Protein AF-A0A2X2WRX4-F1 (afdb_monomer_lite)

Organism: Citrobacter koseri (NCBI:txid545)

Radius of gyration: 17.34 Å; chains: 1; bounding box: 45×31×47 Å

Structure (mmCIF, N/CA/C/O backbone):
data_AF-A0A2X2WRX4-F1
#
_entry.id   AF-A0A2X2WRX4-F1
#
loop_
_atom_site.group_PDB
_atom_site.id
_atom_site.type_symbol
_atom_site.label_atom_id
_atom_site.label_alt_id
_atom_site.label_comp_id
_atom_site.label_asym_id
_atom_site.label_entity_id
_atom_site.label_seq_id
_atom_site.pdbx_PDB_ins_code
_atom_site.Cartn_x
_atom_site.Cartn_y
_atom_site.Cartn_z
_atom_site.occupancy
_atom_site.B_iso_or_equiv
_atom_site.auth_seq_id
_atom_site.auth_comp_id
_atom_site.auth_asym_id
_atom_site.auth_atom_id
_atom_site.pdbx_PDB_model_num
ATOM 1 N N . MET A 1 1 ? 0.695 12.357 22.229 1.00 45.59 1 MET A N 1
ATOM 2 C CA . MET A 1 1 ? 0.651 10.956 22.686 1.00 45.59 1 MET A CA 1
ATOM 3 C C . MET A 1 1 ? -0.098 10.208 21.606 1.00 45.59 1 MET A C 1
ATOM 5 O O . MET A 1 1 ? -1.295 10.424 21.473 1.00 45.59 1 MET A O 1
ATOM 9 N N . GLU A 1 2 ? 0.630 9.512 20.737 1.00 61.22 2 GLU A N 1
ATOM 10 C CA . GLU A 1 2 ? 0.038 8.707 19.661 1.00 61.22 2 GLU A CA 1
ATOM 11 C C . GLU A 1 2 ? -0.747 7.534 20.265 1.00 61.22 2 GLU A C 1
ATOM 13 O O . GLU A 1 2 ? -0.398 7.051 21.344 1.00 61.22 2 GLU A O 1
ATOM 18 N N . SER A 1 3 ? -1.846 7.131 19.622 1.00 84.06 3 SER A N 1
ATOM 19 C CA . SER A 1 3 ? -2.670 6.008 20.084 1.00 84.06 3 SER A CA 1
ATOM 20 C C . SER A 1 3 ? -1.955 4.668 19.862 1.00 84.06 3 SER A C 1
ATOM 22 O O . SER A 1 3 ? -1.091 4.558 18.997 1.00 84.06 3 SER A O 1
ATOM 24 N N . GLU A 1 4 ? -2.342 3.633 20.614 1.00 90.38 4 GLU A N 1
ATOM 25 C CA . GLU A 1 4 ? -1.846 2.253 20.429 1.00 90.38 4 GLU A CA 1
ATOM 26 C C . GLU A 1 4 ? -2.015 1.794 18.968 1.00 90.38 4 GLU A C 1
ATOM 28 O O . GLU A 1 4 ? -1.063 1.326 18.346 1.00 90.38 4 GLU A O 1
ATOM 33 N N . LEU A 1 5 ? -3.175 2.094 18.373 1.00 92.12 5 LEU A N 1
ATOM 34 C CA . LEU A 1 5 ? -3.469 1.832 16.964 1.00 92.12 5 LEU A CA 1
ATOM 35 C C . LEU A 1 5 ? -2.489 2.513 15.992 1.00 92.12 5 LEU A C 1
ATOM 37 O O . LEU A 1 5 ? -2.129 1.918 14.979 1.00 92.12 5 LEU A O 1
ATOM 41 N N . HIS A 1 6 ? -2.057 3.747 16.279 1.00 93.56 6 HIS A N 1
ATOM 42 C CA . HIS A 1 6 ? -1.073 4.438 15.443 1.00 93.56 6 HIS A CA 1
ATOM 43 C C . HIS A 1 6 ? 0.278 3.722 15.468 1.00 93.56 6 HIS A C 1
ATOM 45 O O . HIS A 1 6 ? 0.870 3.501 14.414 1.00 93.56 6 HIS A O 1
ATOM 51 N N . ALA A 1 7 ? 0.734 3.300 16.651 1.00 95.44 7 ALA A N 1
ATOM 52 C CA . ALA A 1 7 ? 1.980 2.554 16.785 1.00 95.44 7 ALA A CA 1
ATOM 53 C C . ALA A 1 7 ? 1.918 1.212 16.031 1.00 95.44 7 ALA A C 1
ATOM 55 O O . ALA A 1 7 ? 2.847 0.872 15.302 1.00 95.44 7 ALA A O 1
ATOM 56 N N . GLU A 1 8 ? 0.807 0.476 16.137 1.00 96.31 8 GLU A N 1
ATOM 57 C CA . GLU A 1 8 ? 0.608 -0.779 15.400 1.00 96.31 8 GLU A CA 1
ATOM 58 C C . GLU A 1 8 ? 0.587 -0.569 13.878 1.00 96.31 8 GLU A C 1
ATOM 60 O O . GLU A 1 8 ? 1.270 -1.282 13.140 1.00 96.31 8 GLU A O 1
ATOM 65 N N . ALA A 1 9 ? -0.166 0.423 13.396 1.00 95.69 9 ALA A N 1
ATOM 66 C CA . ALA A 1 9 ? -0.247 0.745 11.974 1.00 95.69 9 ALA A CA 1
ATOM 67 C C . ALA A 1 9 ? 1.110 1.195 11.408 1.00 95.69 9 ALA A C 1
ATOM 69 O O . ALA A 1 9 ? 1.485 0.778 10.311 1.00 95.69 9 ALA A O 1
ATOM 70 N N . TYR A 1 10 ? 1.869 1.990 12.168 1.00 96.81 10 TYR A N 1
ATOM 71 C CA . TYR A 1 10 ? 3.232 2.389 11.821 1.00 96.81 10 TYR A CA 1
ATOM 72 C C . TYR A 1 10 ? 4.165 1.177 11.696 1.00 96.81 10 TYR A C 1
ATOM 74 O O . TYR A 1 10 ? 4.876 1.046 10.697 1.00 96.81 10 TYR A O 1
ATOM 82 N N . GLU A 1 11 ? 4.131 0.251 12.658 1.00 97.75 11 GLU A N 1
ATOM 83 C CA . GLU A 1 11 ? 4.938 -0.972 12.596 1.00 97.75 11 GLU A CA 1
ATOM 84 C C . GLU A 1 11 ? 4.575 -1.836 11.383 1.00 97.75 11 GLU A C 1
ATOM 86 O O . GLU A 1 11 ? 5.455 -2.413 10.745 1.00 97.75 11 GLU A O 1
ATOM 91 N N . TRP A 1 12 ? 3.299 -1.898 11.000 1.00 98.06 12 TRP A N 1
ATOM 92 C CA . TRP A 1 12 ? 2.898 -2.577 9.768 1.00 98.06 12 TRP A CA 1
ATOM 93 C C . TRP A 1 12 ? 3.359 -1.854 8.506 1.00 98.06 12 TRP A C 1
ATOM 95 O O . TRP A 1 12 ? 3.855 -2.513 7.594 1.00 98.06 12 TRP A O 1
ATOM 105 N N . ALA A 1 13 ? 3.277 -0.523 8.456 1.00 97.25 13 ALA A N 1
ATOM 106 C CA . ALA A 1 13 ? 3.817 0.256 7.343 1.00 97.25 13 ALA A CA 1
ATOM 107 C C . ALA A 1 13 ? 5.321 -0.001 7.165 1.00 97.25 13 ALA A C 1
ATOM 109 O O . ALA A 1 13 ? 5.794 -0.220 6.047 1.00 97.25 13 ALA A O 1
ATOM 110 N N . LYS A 1 14 ? 6.061 -0.054 8.277 1.00 97.81 14 LYS A N 1
ATOM 111 C CA . LYS A 1 14 ? 7.483 -0.394 8.294 1.00 97.81 14 LYS A CA 1
ATOM 112 C C . LYS A 1 14 ? 7.737 -1.818 7.795 1.00 97.81 14 LYS A C 1
ATOM 114 O O . LYS A 1 14 ? 8.552 -1.987 6.895 1.00 97.81 14 LYS A O 1
ATOM 119 N N . LYS A 1 15 ? 7.010 -2.821 8.300 1.00 97.75 15 LYS A N 1
ATOM 120 C CA . LYS A 1 15 ? 7.137 -4.220 7.847 1.00 97.75 15 LYS A CA 1
ATOM 121 C C . LYS A 1 15 ? 6.861 -4.375 6.354 1.00 97.75 15 LYS A C 1
ATOM 123 O O . LYS A 1 15 ? 7.585 -5.096 5.681 1.00 97.75 15 LYS A O 1
ATOM 128 N N . ILE A 1 16 ? 5.835 -3.701 5.830 1.00 96.62 16 ILE A N 1
ATOM 129 C CA . ILE A 1 16 ? 5.518 -3.716 4.395 1.00 96.62 16 ILE A CA 1
ATOM 130 C C . ILE A 1 16 ? 6.663 -3.086 3.597 1.00 96.62 16 ILE A C 1
ATOM 132 O O . ILE A 1 16 ? 7.095 -3.660 2.602 1.00 96.62 16 ILE A O 1
ATOM 136 N N . SER A 1 17 ? 7.174 -1.936 4.046 1.00 94.75 17 SER A N 1
ATOM 137 C CA . SER A 1 17 ? 8.321 -1.272 3.419 1.00 94.75 17 SER A CA 1
ATOM 138 C C . SER A 1 17 ? 9.536 -2.200 3.360 1.00 94.75 17 SER A C 1
ATOM 140 O O . SER A 1 17 ? 10.060 -2.449 2.280 1.00 94.75 17 SER A O 1
ATOM 142 N N . GLU A 1 18 ? 9.930 -2.778 4.498 1.00 94.38 18 GLU A N 1
ATOM 143 C CA . GLU A 1 18 ? 11.063 -3.705 4.602 1.00 94.38 18 GLU A CA 1
ATOM 144 C C . GLU A 1 18 ? 10.868 -4.968 3.754 1.00 94.38 18 GLU A C 1
ATOM 146 O O . GLU A 1 18 ? 11.816 -5.439 3.128 1.00 94.38 18 GLU A O 1
ATOM 151 N N . HIS A 1 19 ? 9.644 -5.503 3.696 1.00 93.56 19 HIS A N 1
ATOM 152 C CA . HIS A 1 19 ? 9.327 -6.692 2.901 1.00 93.56 19 HIS A CA 1
ATOM 153 C C . HIS A 1 19 ? 9.461 -6.442 1.398 1.00 93.56 19 HIS A C 1
ATOM 155 O O . HIS A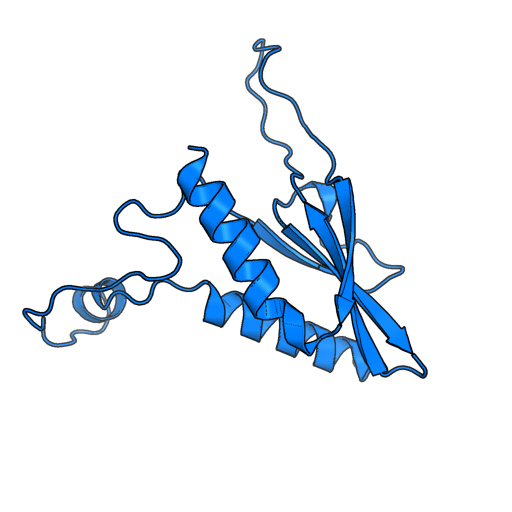 1 19 ? 9.908 -7.332 0.681 1.00 93.56 19 HIS A O 1
ATOM 161 N N . LEU A 1 20 ? 9.108 -5.240 0.934 1.00 90.81 20 LEU A N 1
ATOM 162 C CA . LEU A 1 20 ? 9.139 -4.848 -0.479 1.00 90.81 20 LEU A CA 1
ATOM 163 C C . LEU A 1 20 ? 10.477 -4.227 -0.921 1.00 90.81 20 LEU A C 1
ATOM 165 O O . LEU A 1 20 ? 10.601 -3.812 -2.076 1.00 90.81 20 LEU A O 1
ATOM 169 N N . LEU A 1 21 ? 11.476 -4.141 -0.034 1.00 89.75 21 LEU A N 1
ATOM 170 C CA . LEU A 1 21 ? 12.805 -3.661 -0.406 1.00 89.75 21 LEU A CA 1
ATOM 171 C C . LEU A 1 21 ? 13.492 -4.627 -1.386 1.00 89.75 21 LEU A C 1
ATOM 173 O O . LEU A 1 21 ? 13.383 -5.847 -1.223 1.00 89.75 21 LEU A O 1
ATOM 177 N N . PRO A 1 22 ? 14.272 -4.092 -2.345 1.00 85.94 22 PRO A N 1
ATOM 178 C CA . PRO A 1 22 ? 15.226 -4.888 -3.104 1.00 85.94 22 PRO A CA 1
ATOM 179 C C . PRO A 1 22 ? 16.143 -5.679 -2.168 1.00 85.94 22 PRO A C 1
ATOM 181 O O . PRO A 1 22 ? 16.664 -5.132 -1.191 1.00 85.94 22 PRO A O 1
ATOM 184 N N . ARG A 1 23 ? 16.349 -6.959 -2.471 1.00 84.69 23 ARG A N 1
ATOM 185 C CA . ARG A 1 23 ? 17.246 -7.863 -1.734 1.00 84.69 23 ARG A CA 1
ATOM 186 C C . ARG A 1 23 ? 18.647 -7.970 -2.351 1.00 84.69 23 ARG A C 1
ATOM 188 O O . ARG A 1 23 ? 19.478 -8.722 -1.846 1.00 84.69 23 ARG A O 1
ATOM 195 N N . THR A 1 24 ? 18.931 -7.198 -3.395 1.00 84.44 24 THR A N 1
ATOM 196 C CA . THR A 1 24 ? 20.254 -7.057 -4.016 1.00 84.44 24 THR A CA 1
ATOM 197 C C . THR A 1 24 ? 21.256 -6.350 -3.110 1.00 84.44 24 THR A C 1
ATOM 199 O O . THR A 1 24 ? 20.925 -5.501 -2.278 1.00 84.44 24 THR A O 1
ATOM 202 N N . ARG A 1 25 ? 22.540 -6.662 -3.310 1.00 81.81 25 ARG A N 1
ATOM 203 C CA . ARG A 1 25 ? 23.646 -6.056 -2.550 1.00 81.81 25 ARG A CA 1
ATOM 204 C C . ARG A 1 25 ? 24.126 -4.727 -3.130 1.00 81.81 25 ARG A C 1
ATOM 206 O O . ARG A 1 25 ? 24.908 -4.029 -2.482 1.00 81.81 25 ARG A O 1
ATOM 213 N N . ALA A 1 26 ? 23.632 -4.347 -4.308 1.00 84.25 26 ALA A N 1
ATOM 214 C CA . ALA A 1 26 ? 24.120 -3.213 -5.090 1.00 84.25 26 ALA A CA 1
ATOM 215 C C . ALA A 1 26 ? 24.220 -1.901 -4.292 1.00 84.25 26 ALA A C 1
ATOM 217 O O . ALA A 1 26 ? 25.195 -1.167 -4.436 1.00 84.25 26 ALA A O 1
ATOM 218 N N . TYR A 1 27 ? 23.254 -1.602 -3.414 1.00 82.31 27 TYR A N 1
ATOM 219 C CA . TYR A 1 27 ? 23.314 -0.391 -2.591 1.00 82.31 27 TYR A CA 1
ATOM 220 C C . TYR A 1 27 ? 24.525 -0.389 -1.644 1.00 82.31 27 TYR A C 1
ATOM 222 O O . TYR A 1 27 ? 25.247 0.603 -1.555 1.00 82.31 27 TYR A O 1
ATOM 230 N N . ALA A 1 28 ? 24.774 -1.504 -0.958 1.00 81.81 28 ALA A N 1
ATOM 231 C CA . ALA A 1 28 ? 25.880 -1.610 -0.015 1.00 81.81 28 ALA A CA 1
ATOM 232 C C . ALA A 1 28 ? 27.246 -1.634 -0.721 1.00 81.81 28 ALA A C 1
ATOM 234 O O . ALA A 1 28 ? 28.200 -1.035 -0.230 1.00 81.81 28 ALA A O 1
ATOM 235 N N . GLU A 1 29 ? 27.334 -2.277 -1.885 1.00 83.50 29 GLU A N 1
ATOM 236 C CA . GLU A 1 29 ? 28.568 -2.351 -2.677 1.00 83.50 29 GLU A CA 1
ATOM 237 C C . GLU A 1 29 ? 28.980 -0.996 -3.266 1.00 83.50 29 GLU A C 1
ATOM 239 O O . GLU A 1 29 ? 30.166 -0.692 -3.339 1.00 83.50 29 GLU A O 1
ATOM 244 N N . ILE A 1 30 ? 28.013 -0.174 -3.687 1.00 85.31 30 ILE A N 1
ATOM 245 C CA . ILE A 1 30 ? 28.300 1.127 -4.310 1.00 85.31 30 ILE A CA 1
ATOM 246 C C . ILE A 1 30 ? 28.542 2.213 -3.255 1.00 85.31 30 ILE A C 1
ATOM 248 O O . ILE A 1 30 ? 29.391 3.078 -3.459 1.00 85.31 30 ILE A O 1
ATOM 252 N N . TRP A 1 31 ? 27.786 2.201 -2.152 1.00 86.75 31 TRP A N 1
ATOM 253 C CA . TRP A 1 31 ? 27.709 3.350 -1.241 1.00 86.75 31 TRP A CA 1
ATOM 254 C C . TRP A 1 31 ? 28.253 3.098 0.168 1.00 86.75 31 TRP A C 1
ATOM 256 O O . TRP A 1 31 ? 28.437 4.062 0.907 1.00 86.75 31 TRP A O 1
ATOM 266 N N . LEU A 1 32 ? 28.488 1.841 0.564 1.00 84.00 32 LEU A N 1
ATOM 267 C CA . LEU A 1 32 ? 28.939 1.473 1.917 1.00 84.00 32 LEU A CA 1
ATOM 268 C C . LEU A 1 32 ? 30.306 0.769 1.926 1.00 84.00 32 LEU A C 1
ATOM 270 O O . LEU A 1 32 ? 30.634 0.111 2.913 1.00 84.00 32 LEU A O 1
ATOM 274 N N . ASP A 1 33 ? 31.073 0.877 0.834 1.00 83.44 33 ASP A N 1
ATOM 275 C CA . ASP A 1 33 ? 32.397 0.260 0.648 1.00 83.44 33 AS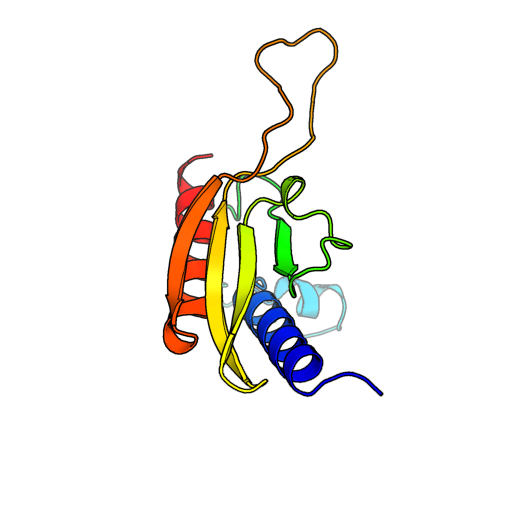P A CA 1
ATOM 276 C C . ASP A 1 33 ? 32.433 -1.250 0.971 1.00 83.44 33 ASP A C 1
ATOM 278 O O . ASP A 1 33 ? 33.466 -1.796 1.369 1.00 83.44 33 ASP A O 1
ATOM 282 N N . GLN 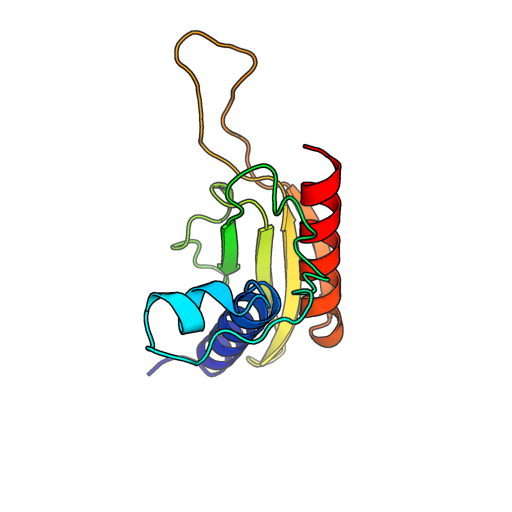A 1 34 ? 31.300 -1.951 0.827 1.00 78.50 34 GLN A N 1
ATOM 283 C CA . GLN A 1 34 ? 31.261 -3.395 1.042 1.00 78.50 34 GLN A CA 1
ATOM 284 C C . GLN A 1 34 ? 31.915 -4.137 -0.121 1.00 78.50 34 GLN A C 1
ATOM 286 O O . GLN A 1 34 ? 31.773 -3.763 -1.284 1.00 78.50 34 GLN A O 1
ATOM 291 N N . GLU A 1 35 ? 32.608 -5.230 0.203 1.00 78.00 35 GLU A N 1
ATOM 292 C CA . GLU A 1 35 ? 33.265 -6.059 -0.799 1.00 78.00 35 GLU A CA 1
ATOM 293 C C . GLU A 1 35 ? 32.231 -6.630 -1.776 1.00 78.00 35 GLU A C 1
ATOM 295 O O . GLU A 1 35 ? 31.210 -7.201 -1.373 1.00 78.00 35 GLU A O 1
ATOM 300 N N . LYS A 1 36 ? 32.513 -6.460 -3.071 1.00 69.31 36 LYS A N 1
ATOM 301 C CA . LYS A 1 36 ? 31.700 -7.025 -4.139 1.00 69.31 36 LYS A CA 1
ATOM 302 C C . LYS A 1 36 ? 31.834 -8.537 -4.101 1.00 69.31 36 LYS A C 1
ATOM 304 O O . LYS A 1 36 ? 32.889 -9.083 -4.428 1.00 69.31 36 LYS A O 1
ATOM 309 N N . VAL A 1 37 ? 30.758 -9.216 -3.733 1.00 71.19 37 VAL A N 1
ATOM 310 C CA . VAL A 1 37 ? 30.737 -10.675 -3.727 1.00 71.19 37 VAL A CA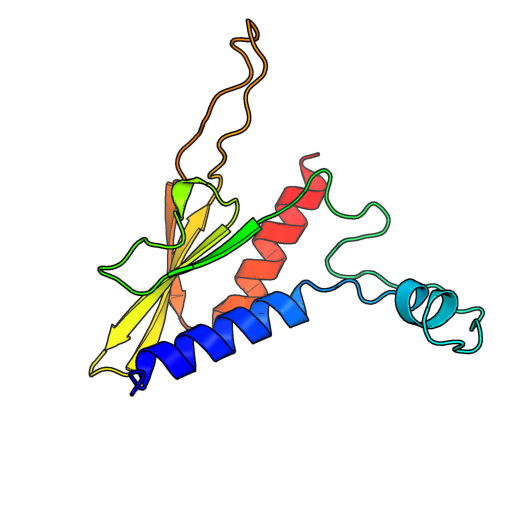 1
ATOM 311 C C . VAL A 1 37 ? 30.250 -11.123 -5.099 1.00 71.19 37 VAL A C 1
ATOM 313 O O . VAL A 1 37 ? 29.213 -10.672 -5.575 1.00 71.19 37 VAL A O 1
ATOM 316 N N . ALA A 1 38 ? 30.998 -11.999 -5.772 1.00 59.31 38 ALA A N 1
ATOM 317 C CA . ALA A 1 38 ? 30.573 -12.595 -7.038 1.00 59.31 38 ALA A CA 1
ATOM 318 C C . ALA A 1 38 ? 29.487 -13.662 -6.794 1.00 59.31 38 ALA A C 1
ATOM 320 O O . ALA A 1 38 ? 29.696 -14.850 -7.027 1.00 59.31 38 ALA A O 1
ATOM 321 N N . THR A 1 39 ? 28.339 -13.237 -6.275 1.00 64.25 39 THR A N 1
ATOM 322 C CA . THR A 1 39 ? 27.131 -14.045 -6.104 1.00 64.25 39 THR A CA 1
ATOM 323 C C . THR A 1 39 ? 26.066 -13.559 -7.071 1.00 64.25 39 THR A C 1
ATOM 325 O O . THR A 1 39 ? 25.997 -12.373 -7.387 1.00 64.25 39 THR A O 1
ATOM 328 N N . THR A 1 40 ? 25.234 -14.471 -7.567 1.00 64.62 40 THR A N 1
ATOM 329 C CA . THR A 1 40 ? 24.021 -14.078 -8.283 1.00 64.62 40 THR A CA 1
ATOM 330 C C . THR A 1 40 ? 23.075 -13.448 -7.270 1.00 64.62 40 THR A C 1
ATOM 332 O O . THR A 1 40 ? 22.626 -14.131 -6.353 1.00 64.62 40 THR A O 1
ATOM 335 N N . ASP A 1 41 ? 22.817 -12.149 -7.405 1.00 69.06 41 ASP A N 1
ATOM 336 C CA . ASP A 1 41 ? 21.769 -11.489 -6.633 1.00 69.06 41 ASP A CA 1
ATOM 337 C C . ASP A 1 41 ? 20.410 -12.104 -7.012 1.00 69.06 41 ASP A C 1
ATOM 339 O O . ASP A 1 41 ? 20.057 -12.180 -8.193 1.00 69.06 41 ASP A O 1
ATOM 343 N N . GLU A 1 42 ? 19.654 -12.559 -6.012 1.00 72.62 42 GLU A N 1
ATOM 344 C CA . GLU A 1 42 ? 18.286 -13.047 -6.183 1.00 72.62 42 GLU A CA 1
ATOM 345 C C . GLU A 1 42 ? 17.289 -11.988 -5.701 1.00 72.62 42 GLU A C 1
ATOM 347 O O . GLU A 1 42 ? 17.337 -11.542 -4.556 1.00 72.62 42 GLU A O 1
ATOM 352 N N . GLU A 1 43 ? 16.351 -11.619 -6.575 1.00 81.50 43 GLU A N 1
ATOM 353 C CA . GLU A 1 43 ? 15.242 -10.706 -6.274 1.00 81.50 43 GLU A CA 1
ATOM 354 C C . GLU A 1 43 ? 13.915 -11.472 -6.340 1.00 81.50 43 GLU A C 1
ATOM 356 O O . GLU A 1 43 ? 13.276 -11.508 -7.393 1.00 81.50 43 GLU A O 1
ATOM 361 N N . PRO A 1 44 ? 13.489 -12.128 -5.247 1.00 77.25 44 PRO A N 1
ATOM 362 C CA . PRO A 1 44 ? 12.333 -13.023 -5.273 1.00 77.25 44 PRO A CA 1
ATOM 363 C C . PRO A 1 44 ? 10.996 -12.292 -5.456 1.00 77.25 44 PRO A C 1
ATOM 365 O O . PRO A 1 44 ? 10.066 -12.879 -5.994 1.00 77.25 44 PRO A O 1
ATOM 368 N N . ILE A 1 45 ? 10.904 -11.030 -5.020 1.00 78.50 45 ILE A N 1
ATOM 369 C CA . ILE A 1 45 ? 9.659 -10.241 -5.041 1.00 78.50 45 ILE A CA 1
ATOM 370 C C . ILE A 1 45 ? 9.602 -9.332 -6.270 1.00 78.50 45 ILE A C 1
ATOM 372 O O . ILE A 1 45 ? 8.581 -9.253 -6.944 1.00 78.50 45 ILE A O 1
ATOM 376 N N . LEU A 1 46 ? 10.698 -8.628 -6.564 1.00 80.62 46 LEU A N 1
ATOM 377 C CA . LEU A 1 46 ? 10.744 -7.644 -7.650 1.00 80.62 46 LEU A CA 1
ATOM 378 C C . LEU A 1 46 ? 11.163 -8.273 -8.988 1.00 80.62 46 LEU A C 1
ATOM 380 O O . LEU A 1 46 ? 10.946 -7.677 -10.040 1.00 80.62 46 LEU A O 1
ATOM 384 N N . GLY A 1 47 ? 11.748 -9.474 -8.964 1.00 79.31 47 GLY A N 1
ATOM 385 C CA . GLY A 1 47 ? 12.274 -10.137 -10.151 1.00 79.31 47 GLY A CA 1
ATOM 386 C C . GLY A 1 47 ? 13.489 -9.424 -10.755 1.00 79.31 47 GLY A C 1
ATOM 387 O O . GLY A 1 47 ? 13.940 -8.377 -10.293 1.00 79.31 47 GLY A O 1
ATOM 388 N N . GLN A 1 48 ? 14.031 -9.992 -11.836 1.00 82.00 48 GLN A N 1
ATOM 389 C CA . GLN A 1 48 ? 15.234 -9.460 -12.498 1.00 82.00 48 GLN A CA 1
ATOM 390 C C . GLN A 1 48 ? 15.022 -8.089 -13.155 1.00 82.00 48 GLN A C 1
ATOM 392 O O . GLN A 1 48 ? 15.972 -7.327 -13.323 1.00 82.00 48 GLN A O 1
ATOM 397 N N . THR A 1 49 ? 13.790 -7.786 -13.563 1.00 84.75 49 THR A N 1
ATOM 398 C CA . THR A 1 49 ? 13.432 -6.545 -14.263 1.00 84.75 49 THR A CA 1
ATOM 399 C C . THR A 1 49 ? 12.845 -5.481 -13.345 1.00 84.75 49 THR A C 1
ATOM 401 O O . THR A 1 49 ? 12.555 -4.387 -13.828 1.00 84.75 49 THR A O 1
ATOM 404 N N . TYR A 1 50 ? 12.696 -5.769 -12.047 1.00 87.06 50 TYR A N 1
ATOM 405 C CA . TYR A 1 50 ? 11.946 -4.937 -11.108 1.00 87.06 50 TYR A CA 1
ATOM 406 C C . TYR A 1 50 ? 10.498 -4.683 -11.573 1.00 87.06 50 TYR A C 1
ATOM 408 O O . TYR A 1 50 ? 9.984 -5.328 -12.490 1.00 87.06 50 TYR A O 1
ATOM 416 N N . LEU A 1 51 ? 9.824 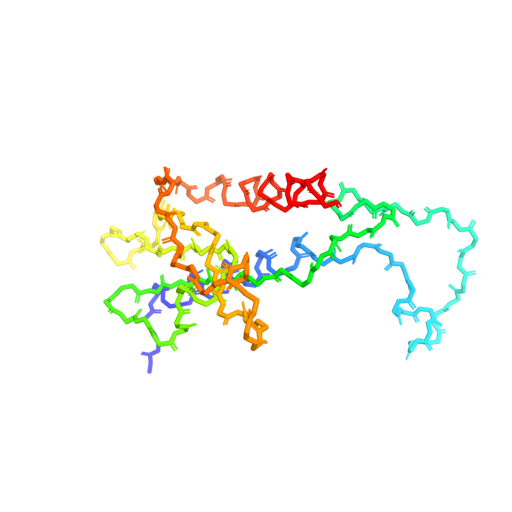-3.735 -10.920 1.00 88.06 51 LEU A N 1
ATOM 417 C CA . LEU A 1 51 ? 8.488 -3.291 -11.305 1.00 88.06 51 LEU A CA 1
ATOM 418 C C . LEU A 1 51 ? 8.543 -2.414 -12.569 1.00 88.06 51 LEU A C 1
ATOM 420 O O . LEU A 1 51 ? 9.441 -1.576 -12.699 1.00 88.06 51 LEU A O 1
ATOM 424 N N . PRO A 1 52 ? 7.542 -2.506 -13.463 1.00 88.06 52 PRO A N 1
ATOM 425 C CA . PRO A 1 52 ? 7.503 -1.740 -14.714 1.00 88.06 52 PRO A CA 1
ATOM 426 C C . PRO A 1 52 ? 7.388 -0.226 -14.496 1.00 88.06 52 PRO A C 1
ATOM 428 O O . PRO A 1 52 ? 7.680 0.582 -15.385 1.00 88.06 52 PRO A O 1
ATOM 431 N N . ARG A 1 53 ? 6.941 0.190 -13.306 1.00 90.12 53 ARG A N 1
ATOM 432 C CA . ARG A 1 53 ? 6.864 1.588 -12.890 1.00 90.12 53 ARG A CA 1
ATOM 433 C C . ARG A 1 53 ? 6.987 1.699 -11.373 1.00 90.12 53 ARG A C 1
ATOM 435 O O . ARG A 1 53 ? 6.964 0.703 -10.657 1.00 90.12 53 ARG A O 1
ATOM 442 N N . LYS A 1 54 ? 7.107 2.937 -10.881 1.00 92.19 54 LYS A N 1
ATOM 443 C CA . LYS A 1 54 ? 7.023 3.229 -9.444 1.00 92.19 54 LYS A CA 1
ATOM 444 C C . LYS A 1 54 ? 5.741 2.632 -8.859 1.00 92.19 54 LYS A C 1
ATOM 446 O O . LYS A 1 54 ? 4.694 2.736 -9.491 1.00 92.19 54 LYS A O 1
ATOM 451 N N . PHE A 1 55 ? 5.848 2.106 -7.648 1.00 94.25 55 PHE A N 1
ATOM 452 C CA . PHE A 1 55 ? 4.744 1.510 -6.914 1.00 94.25 55 PHE A CA 1
ATOM 453 C C . PHE A 1 55 ? 4.663 2.157 -5.536 1.00 94.25 55 PHE A C 1
ATOM 455 O O . PHE A 1 55 ? 5.662 2.234 -4.818 1.00 94.25 55 PHE A O 1
ATOM 462 N N . LYS A 1 56 ? 3.498 2.697 -5.196 1.00 96.50 56 LYS A N 1
ATOM 463 C CA . LYS A 1 56 ? 3.261 3.444 -3.966 1.00 96.50 56 LYS A CA 1
ATOM 464 C C . LYS A 1 56 ? 2.305 2.685 -3.064 1.00 96.50 56 LYS A C 1
ATOM 466 O O . LYS A 1 56 ? 1.216 2.305 -3.493 1.00 96.50 56 LYS A O 1
ATOM 471 N N . THR A 1 57 ? 2.695 2.561 -1.801 1.00 97.31 57 THR A N 1
ATOM 472 C CA . THR A 1 57 ? 1.913 1.858 -0.786 1.00 97.31 57 THR A CA 1
ATOM 473 C C . THR A 1 57 ? 1.647 2.762 0.406 1.00 97.31 57 THR A C 1
ATOM 475 O O . THR A 1 57 ? 2.550 3.479 0.838 1.00 97.31 57 THR A O 1
ATOM 478 N N . THR A 1 58 ? 0.440 2.710 0.967 1.00 98.19 58 THR A N 1
ATOM 479 C CA . THR A 1 58 ? 0.095 3.449 2.193 1.00 98.19 58 THR A CA 1
ATOM 480 C C . THR A 1 58 ? -0.633 2.579 3.205 1.00 98.19 58 THR A C 1
ATOM 482 O O . THR A 1 58 ? -1.401 1.693 2.831 1.00 98.19 58 THR A O 1
ATOM 485 N N . VAL A 1 59 ? -0.457 2.902 4.485 1.00 98.31 59 VAL A N 1
ATOM 486 C CA . VAL A 1 59 ? -1.302 2.422 5.583 1.00 98.31 59 VAL A CA 1
ATOM 487 C C . VAL A 1 59 ? -2.121 3.606 6.096 1.00 98.31 59 VAL A C 1
ATOM 489 O O . VAL A 1 59 ? -1.568 4.681 6.308 1.00 98.31 59 VAL A O 1
ATOM 492 N N . VAL A 1 60 ? -3.433 3.429 6.251 1.00 97.81 60 VAL A N 1
ATOM 493 C CA . VAL A 1 60 ? -4.395 4.509 6.542 1.00 97.81 60 VAL A CA 1
ATOM 494 C C . VAL A 1 60 ? -5.145 4.194 7.821 1.00 97.81 60 VAL A C 1
ATOM 496 O O . VAL A 1 60 ? -5.595 3.064 7.984 1.00 97.81 60 VAL A O 1
ATOM 499 N N . ILE A 1 61 ? -5.343 5.176 8.700 1.00 97.19 61 ILE A N 1
ATOM 500 C CA . ILE A 1 61 ? -6.144 5.009 9.919 1.00 97.19 61 ILE A CA 1
ATOM 501 C C . ILE A 1 61 ? -7.408 5.876 9.813 1.00 97.19 61 ILE A C 1
ATOM 503 O O . ILE A 1 61 ? -7.326 7.101 9.930 1.00 97.19 61 ILE A O 1
ATOM 507 N N . PRO A 1 62 ? -8.596 5.275 9.613 1.00 95.75 62 PRO A N 1
ATOM 508 C CA . PRO A 1 62 ? -9.848 6.022 9.590 1.00 95.75 62 PRO A CA 1
ATOM 509 C C . PRO A 1 62 ? -10.103 6.808 10.892 1.00 95.75 62 PRO A C 1
ATOM 511 O O . PRO A 1 62 ? -9.738 6.345 11.974 1.00 95.75 62 PRO A O 1
ATOM 514 N N . PRO A 1 63 ? -10.779 7.971 10.822 1.00 95.19 63 PRO A N 1
ATOM 515 C CA . PRO A 1 63 ? -11.417 8.555 9.637 1.00 95.19 63 PRO A CA 1
ATOM 516 C C . PRO A 1 63 ? -10.492 9.463 8.805 1.00 95.19 63 PRO A C 1
ATOM 518 O O . PRO A 1 63 ? -10.967 10.144 7.897 1.00 95.19 63 PRO A O 1
ATOM 521 N N . GLN A 1 64 ? -9.199 9.535 9.126 1.00 95.75 64 GLN A N 1
ATOM 522 C CA . GLN A 1 64 ? -8.266 10.445 8.463 1.00 95.75 64 GLN A CA 1
ATOM 523 C C . GLN A 1 64 ? -7.738 9.825 7.162 1.00 95.75 64 GLN A C 1
ATOM 525 O O . GLN A 1 64 ? -7.336 8.667 7.126 1.00 95.75 64 GLN A O 1
ATOM 530 N N . ASN A 1 65 ? -7.758 10.611 6.083 1.00 96.00 65 ASN A N 1
ATOM 531 C CA . ASN A 1 65 ? -7.165 10.270 4.784 1.00 96.00 65 ASN A CA 1
ATOM 532 C C . ASN A 1 65 ? -6.156 11.356 4.375 1.00 96.00 65 ASN A C 1
ATOM 534 O O . ASN A 1 65 ? -6.203 11.916 3.284 1.00 96.00 65 ASN A O 1
ATOM 538 N N . ASP A 1 66 ? -5.289 11.716 5.310 1.00 94.00 66 ASP A N 1
ATOM 539 C CA . ASP A 1 66 ? -4.202 12.680 5.143 1.00 94.00 66 ASP A CA 1
ATOM 540 C C . ASP A 1 66 ? -3.095 12.184 4.198 1.00 94.00 66 ASP A C 1
ATOM 542 O O . ASP A 1 66 ? -2.455 12.996 3.532 1.00 94.00 66 ASP A O 1
ATOM 546 N N . ILE A 1 67 ? -2.920 10.864 4.078 1.00 93.62 67 ILE A N 1
ATOM 547 C CA . ILE A 1 67 ? -1.977 10.233 3.139 1.00 93.62 67 ILE A CA 1
ATOM 548 C C . ILE A 1 67 ? -2.466 10.193 1.674 1.00 93.62 67 ILE A C 1
ATOM 550 O O . ILE A 1 67 ? -1.724 9.751 0.795 1.00 93.62 67 ILE A O 1
ATOM 554 N N . ASP A 1 68 ? -3.702 10.637 1.414 1.00 95.38 68 ASP A N 1
ATOM 555 C CA . ASP A 1 68 ? -4.371 10.651 0.104 1.00 95.38 68 ASP A CA 1
ATOM 556 C C . ASP A 1 68 ? -4.356 9.293 -0.634 1.00 95.38 68 ASP A C 1
ATOM 558 O O . ASP A 1 68 ? -3.717 9.113 -1.674 1.00 95.38 68 ASP A O 1
ATOM 562 N N . LEU A 1 69 ? -5.079 8.302 -0.094 1.00 97.00 69 LEU A N 1
ATOM 563 C CA . LEU A 1 69 ? -4.995 6.895 -0.521 1.00 97.00 69 LEU A CA 1
ATOM 564 C C . LEU A 1 69 ? -5.276 6.681 -2.019 1.00 97.00 69 LEU A C 1
ATOM 566 O O . LEU A 1 69 ? -4.705 5.804 -2.665 1.00 97.00 69 LEU A O 1
ATOM 570 N N . HIS A 1 70 ? -6.119 7.513 -2.634 1.00 98.00 70 HIS A N 1
ATOM 571 C CA . HIS A 1 70 ? -6.470 7.346 -4.045 1.00 98.00 70 HIS A CA 1
ATOM 572 C C . HIS A 1 70 ? -5.338 7.737 -5.005 1.00 98.00 70 HIS A C 1
ATOM 574 O O . HIS A 1 70 ? -5.437 7.452 -6.199 1.00 98.00 70 HIS A O 1
ATOM 580 N N . ALA A 1 71 ? -4.255 8.332 -4.505 1.00 97.38 71 ALA A N 1
ATOM 581 C CA . ALA A 1 71 ? -3.054 8.634 -5.273 1.00 97.38 71 ALA A CA 1
ATOM 582 C C . ALA A 1 71 ? -2.026 7.482 -5.314 1.00 97.38 71 ALA A C 1
ATOM 584 O O . ALA A 1 71 ? -0.955 7.659 -5.917 1.00 97.38 71 ALA A O 1
ATOM 585 N N . ASN A 1 72 ? -2.327 6.344 -4.673 1.00 97.88 72 ASN A N 1
ATOM 586 C CA . ASN A 1 72 ? -1.398 5.235 -4.450 1.00 97.88 72 ASN A CA 1
ATOM 587 C C . ASN A 1 72 ? -1.904 3.909 -5.035 1.00 97.88 72 ASN A C 1
ATOM 589 O O . ASN A 1 72 ? -3.109 3.647 -5.101 1.00 97.88 72 ASN A O 1
ATOM 593 N N . ASP A 1 73 ? -0.953 3.061 -5.425 1.00 97.12 73 ASP A N 1
ATOM 594 C CA . ASP A 1 73 ? -1.196 1.785 -6.095 1.00 97.12 73 ASP A CA 1
ATOM 595 C C . ASP A 1 73 ? -1.811 0.751 -5.144 1.00 97.12 73 ASP A C 1
ATOM 597 O O . ASP A 1 73 ? -2.728 0.039 -5.543 1.00 97.12 73 ASP A O 1
ATOM 601 N N . MET A 1 74 ? -1.363 0.698 -3.886 1.00 98.00 74 MET A N 1
ATOM 602 C CA . MET A 1 74 ? -1.831 -0.261 -2.881 1.00 98.00 74 MET A CA 1
ATOM 603 C C . MET A 1 74 ? -2.052 0.403 -1.521 1.00 98.00 74 MET A C 1
ATOM 605 O O . MET A 1 74 ? -1.188 1.100 -0.999 1.00 98.00 74 MET A O 1
ATOM 609 N N . ASN A 1 75 ? -3.213 0.178 -0.914 1.00 98.56 75 ASN A N 1
ATOM 610 C CA . ASN A 1 75 ? -3.618 0.879 0.300 1.00 98.56 75 ASN A CA 1
ATOM 611 C C . ASN A 1 75 ? -4.178 -0.102 1.325 1.00 98.56 75 ASN A C 1
ATOM 613 O O . ASN A 1 75 ? -5.126 -0.825 1.025 1.00 98.56 75 ASN A O 1
ATOM 617 N N . PHE A 1 76 ? -3.635 -0.074 2.539 1.00 98.62 76 PHE A N 1
ATOM 618 C CA . PHE A 1 76 ? -4.094 -0.861 3.678 1.00 98.62 76 PHE A CA 1
ATOM 619 C C . PHE A 1 76 ? -4.817 0.050 4.668 1.00 98.62 76 PHE A C 1
ATOM 621 O O . PHE A 1 76 ? -4.195 0.816 5.402 1.00 98.62 76 PHE A O 1
ATOM 628 N N . VAL A 1 77 ? -6.144 -0.006 4.686 1.00 98.50 77 VAL A N 1
ATOM 629 C CA . VAL A 1 77 ? -6.975 0.792 5.593 1.00 98.50 77 VAL A CA 1
ATOM 630 C C . VAL A 1 77 ? -7.196 0.009 6.882 1.00 98.50 77 VAL A C 1
ATOM 632 O O . VAL A 1 77 ? -7.819 -1.050 6.860 1.00 98.50 77 VAL A O 1
ATOM 635 N N . ALA A 1 78 ? -6.667 0.516 7.992 1.00 98.06 78 ALA A N 1
ATOM 636 C CA . ALA A 1 78 ? -6.688 -0.117 9.302 1.00 98.06 78 ALA A CA 1
ATOM 637 C C . ALA A 1 78 ? -8.116 -0.398 9.778 1.00 98.06 78 ALA A C 1
ATOM 639 O O . ALA A 1 78 ? -8.962 0.497 9.833 1.00 98.06 78 ALA A O 1
ATOM 640 N N . VAL A 1 79 ? -8.354 -1.647 10.175 1.00 97.88 79 VAL A N 1
ATOM 641 C CA . VAL A 1 79 ? -9.578 -2.089 10.841 1.00 97.88 79 VAL A CA 1
ATOM 642 C C . VAL A 1 79 ? -9.217 -2.453 12.273 1.00 97.88 79 VAL A C 1
ATOM 644 O O . VAL A 1 79 ? -8.349 -3.298 12.500 1.00 97.88 79 VAL A O 1
ATOM 647 N N . ALA A 1 80 ? -9.871 -1.801 13.233 1.00 95.81 80 ALA A N 1
ATOM 648 C CA . ALA A 1 80 ? -9.585 -1.968 14.649 1.00 95.81 80 ALA A CA 1
ATOM 649 C C . ALA A 1 80 ? -10.811 -2.444 15.433 1.00 95.81 80 ALA A C 1
ATOM 651 O O . ALA A 1 80 ? -11.915 -1.934 15.245 1.00 95.81 80 ALA A O 1
ATOM 652 N N . GLU A 1 81 ? -10.585 -3.357 16.372 1.00 95.06 81 GLU A N 1
ATOM 653 C CA . GLU A 1 81 ? -11.561 -3.789 17.370 1.00 95.06 81 GLU A CA 1
ATOM 654 C C . GLU A 1 81 ? -11.015 -3.465 18.758 1.00 95.06 81 GLU A C 1
ATOM 656 O O . GLU A 1 81 ? -9.856 -3.734 19.071 1.00 95.06 81 GLU A O 1
ATOM 661 N N . ASN A 1 82 ? -11.832 -2.822 19.597 1.00 92.75 82 ASN A N 1
ATOM 662 C CA . ASN A 1 82 ? -11.444 -2.435 20.960 1.00 92.75 82 ASN A CA 1
ATOM 663 C C . ASN A 1 82 ? -10.136 -1.616 21.040 1.00 92.75 82 ASN A C 1
ATOM 665 O O . ASN A 1 82 ? -9.426 -1.678 22.040 1.00 92.75 82 ASN A O 1
ATOM 669 N N . GLY A 1 83 ? -9.831 -0.836 19.996 1.00 90.25 83 GLY A N 1
ATOM 670 C CA . GLY A 1 83 ? -8.624 -0.008 19.912 1.00 90.25 83 GLY A CA 1
ATOM 671 C C . GLY A 1 83 ? -7.372 -0.733 19.413 1.00 90.25 83 GLY A C 1
ATOM 672 O O . GLY A 1 83 ? -6.344 -0.076 19.276 1.00 90.25 83 GLY A O 1
ATOM 673 N N . LYS A 1 84 ? -7.464 -2.032 19.104 1.00 94.56 84 LYS A N 1
ATOM 674 C CA . LYS A 1 84 ? -6.368 -2.850 18.571 1.00 94.56 84 LYS A CA 1
ATOM 675 C C . LYS A 1 84 ? -6.563 -3.153 17.104 1.00 94.56 84 LYS A C 1
ATOM 677 O O . LYS A 1 84 ? -7.690 -3.379 16.662 1.00 94.56 84 LYS A O 1
ATOM 682 N N . LEU A 1 85 ? -5.471 -3.181 16.356 1.00 97.00 85 LEU A N 1
ATOM 683 C CA . LEU A 1 85 ? -5.513 -3.493 14.938 1.00 97.00 85 LEU A CA 1
ATOM 684 C C . LEU A 1 85 ? -5.812 -4.986 14.741 1.00 97.00 85 LEU A C 1
ATOM 686 O O . LEU A 1 85 ? -5.118 -5.841 15.284 1.00 97.00 85 LEU A O 1
ATOM 690 N N . VAL A 1 86 ? -6.842 -5.307 13.955 1.00 97.88 86 VAL A N 1
ATOM 691 C CA . VAL A 1 86 ? -7.236 -6.702 13.666 1.00 97.88 86 VAL A CA 1
ATOM 692 C C . VAL A 1 86 ? -7.058 -7.083 12.200 1.00 97.88 86 VAL A C 1
ATOM 694 O O . VAL A 1 86 ? -7.008 -8.262 11.863 1.00 97.88 86 VAL A O 1
ATOM 697 N N . GLY A 1 87 ? -6.932 -6.103 11.308 1.00 98.19 87 GLY A N 1
ATOM 698 C CA . GLY A 1 87 ? -6.686 -6.350 9.894 1.00 98.19 87 GLY A CA 1
ATOM 699 C C . GLY A 1 87 ? -6.746 -5.080 9.063 1.00 98.19 87 GLY A C 1
ATOM 700 O O . GLY A 1 87 ? -6.723 -3.966 9.595 1.00 98.19 87 GLY A O 1
ATOM 701 N N . PHE A 1 88 ? -6.859 -5.263 7.752 1.00 98.75 88 PHE A N 1
ATOM 702 C CA . PHE A 1 88 ? -6.910 -4.174 6.788 1.00 98.75 88 PHE A CA 1
ATOM 703 C C . PHE A 1 88 ? -7.991 -4.397 5.736 1.00 98.75 88 PHE A C 1
ATOM 705 O O . PHE A 1 88 ? -8.162 -5.508 5.242 1.00 98.75 88 PHE A O 1
ATOM 712 N N . ASN A 1 89 ? -8.658 -3.323 5.322 1.00 98.69 89 ASN A N 1
ATOM 713 C CA . ASN A 1 89 ? -9.306 -3.286 4.016 1.00 98.69 89 ASN A CA 1
ATOM 714 C C . ASN A 1 89 ? -8.268 -2.892 2.962 1.00 98.69 89 ASN A C 1
ATOM 716 O O . ASN A 1 89 ? -7.560 -1.897 3.125 1.00 98.69 89 ASN A O 1
ATOM 720 N N . LEU A 1 90 ? -8.189 -3.663 1.884 1.00 98.69 90 LEU A N 1
ATOM 721 C CA . LEU A 1 90 ? -7.287 -3.421 0.767 1.00 98.69 90 LEU A CA 1
ATOM 722 C C . LEU A 1 90 ? -7.983 -2.600 -0.323 1.00 98.69 90 LEU A C 1
ATOM 724 O O . LEU A 1 90 ? -9.063 -2.975 -0.789 1.00 98.69 90 LEU A O 1
ATOM 728 N N . LEU A 1 91 ? -7.344 -1.515 -0.770 1.00 98.62 91 LEU A N 1
ATOM 729 C CA . LEU A 1 91 ? -7.736 -0.771 -1.972 1.00 98.62 91 LEU A CA 1
ATOM 730 C C . LEU A 1 91 ? -6.571 -0.696 -2.970 1.00 98.62 91 LEU A C 1
ATOM 732 O O . LEU A 1 91 ? -5.449 -0.369 -2.580 1.00 98.62 91 LEU A O 1
ATOM 736 N N . VAL A 1 92 ? -6.840 -0.937 -4.260 1.00 97.94 92 VAL A N 1
ATOM 737 C CA . VAL A 1 92 ? -5.800 -1.068 -5.305 1.00 97.94 92 VAL A CA 1
ATOM 738 C C . VAL A 1 92 ? -6.065 -0.198 -6.545 1.00 97.94 92 VAL A C 1
ATOM 740 O O . VAL A 1 92 ? -7.209 0.014 -6.969 1.00 97.94 92 VAL A O 1
ATOM 743 N N . GLY A 1 93 ? -4.984 0.287 -7.160 1.00 96.19 93 GLY A N 1
ATOM 744 C CA . GLY A 1 93 ? -4.950 0.890 -8.494 1.00 96.19 93 GLY A CA 1
ATOM 745 C C . GLY A 1 93 ? -5.247 2.389 -8.531 1.00 96.19 93 GLY A C 1
ATOM 746 O O . GLY A 1 93 ? -5.822 2.870 -9.512 1.00 96.19 93 GLY A O 1
ATOM 747 N N . GLY A 1 94 ? -4.941 3.115 -7.456 1.00 97.12 94 GLY A N 1
ATOM 748 C CA . GLY A 1 94 ? -5.001 4.573 -7.443 1.00 97.12 94 GLY A CA 1
ATOM 749 C C . GLY A 1 94 ? -3.835 5.199 -8.210 1.00 97.12 94 GLY A C 1
ATOM 750 O O . GLY A 1 94 ? -2.750 4.630 -8.294 1.00 97.12 94 GLY A O 1
ATOM 751 N N . GLY A 1 95 ? -4.037 6.384 -8.780 1.00 96.38 95 GLY A N 1
ATOM 752 C CA . GLY A 1 95 ? -2.977 7.092 -9.490 1.00 96.38 95 GLY A CA 1
ATOM 753 C C . GLY A 1 95 ? -3.452 8.384 -10.140 1.00 96.38 95 GLY A C 1
ATOM 754 O O . GLY A 1 95 ? -4.556 8.463 -10.668 1.00 96.38 95 GLY A O 1
ATOM 755 N N . LEU A 1 96 ? -2.598 9.410 -10.123 1.00 95.75 96 LEU A N 1
ATOM 756 C CA . LEU A 1 96 ? -2.950 10.766 -10.579 1.00 95.75 96 LEU A CA 1
ATOM 757 C C . LEU A 1 96 ? -2.275 11.183 -11.895 1.00 95.75 96 LEU A C 1
ATOM 759 O O . LEU A 1 96 ? -2.518 12.278 -12.394 1.00 95.75 96 LEU A O 1
ATOM 763 N N . SER A 1 97 ? -1.375 10.357 -12.436 1.00 94.12 97 SER A N 1
ATOM 764 C CA . SER A 1 97 ? -0.557 10.738 -13.593 1.00 94.12 97 SER A CA 1
ATOM 765 C C . SER A 1 97 ? -1.397 10.844 -14.865 1.00 94.12 97 SER A C 1
ATOM 767 O O . SER A 1 97 ? -2.102 9.904 -15.221 1.00 94.12 97 SER A O 1
ATOM 769 N N . ILE A 1 98 ? -1.240 11.950 -15.593 1.00 95.38 98 ILE A N 1
ATOM 770 C CA . ILE A 1 98 ? -1.879 12.197 -16.891 1.00 95.38 98 ILE A CA 1
ATOM 771 C C . ILE A 1 98 ? -0.866 12.753 -17.893 1.00 95.38 98 ILE A C 1
ATOM 773 O O . ILE A 1 98 ? 0.137 13.354 -17.508 1.00 95.38 98 ILE A O 1
ATOM 777 N N . GLU A 1 99 ? -1.158 12.596 -19.178 1.00 96.38 99 GLU A N 1
ATOM 778 C CA . GLU A 1 99 ? -0.462 13.251 -20.279 1.00 96.38 99 GLU A CA 1
ATOM 779 C C . GLU A 1 99 ? -1.428 14.212 -20.991 1.00 96.38 99 GLU A C 1
ATOM 781 O O . GLU A 1 99 ? -2.553 13.856 -21.353 1.00 96.38 99 GLU A O 1
ATOM 786 N N . HIS A 1 100 ? -1.002 15.465 -21.177 1.00 95.38 100 HIS A N 1
ATOM 787 C CA . HIS A 1 100 ? -1.863 16.507 -21.731 1.00 95.38 100 HIS A CA 1
ATOM 788 C C . HIS A 1 100 ? -2.312 16.161 -23.160 1.00 95.38 100 HIS A C 1
ATOM 790 O O . HIS A 1 100 ? -1.496 15.962 -24.055 1.00 95.38 100 HIS A O 1
ATOM 796 N N . GLY A 1 101 ? -3.626 16.128 -23.390 1.00 95.50 101 GLY A N 1
ATOM 797 C CA . GLY A 1 101 ? -4.215 15.790 -24.691 1.00 95.50 101 GLY A CA 1
ATOM 798 C C . GLY A 1 101 ? -4.338 14.287 -24.971 1.00 95.50 101 GLY A C 1
ATOM 799 O O . GLY A 1 101 ? -5.034 13.911 -25.916 1.00 95.50 101 GLY A O 1
ATOM 800 N N . ASN A 1 102 ? -3.758 13.418 -24.137 1.00 96.06 102 ASN A N 1
ATOM 801 C CA . ASN A 1 102 ? -3.864 11.972 -24.291 1.00 96.06 102 ASN A CA 1
ATOM 802 C C . ASN A 1 102 ? -4.993 11.394 -23.423 1.00 96.06 102 ASN A C 1
ATOM 804 O O . ASN A 1 102 ? -4.822 11.079 -22.247 1.00 96.06 102 ASN A O 1
ATOM 808 N N . LYS A 1 103 ? -6.155 11.173 -24.046 1.00 95.62 103 LYS A N 1
ATOM 809 C CA . LYS A 1 103 ? -7.348 10.601 -23.392 1.00 95.62 103 LYS A CA 1
ATOM 810 C C . LYS A 1 103 ? -7.180 9.156 -22.898 1.00 95.62 103 LYS A C 1
ATOM 812 O O . LYS A 1 103 ? -8.058 8.666 -22.198 1.00 95.62 103 LYS A O 1
ATOM 817 N N . LYS A 1 104 ? -6.102 8.458 -23.277 1.00 96.25 104 LYS A N 1
ATOM 818 C CA . LYS A 1 104 ? -5.806 7.101 -22.787 1.00 96.25 104 LYS A CA 1
ATOM 819 C C . LYS A 1 104 ? -5.151 7.111 -21.404 1.00 96.25 104 LYS A C 1
ATOM 821 O O . LYS A 1 104 ? -5.117 6.074 -20.756 1.00 96.25 104 LYS A O 1
ATOM 826 N N . THR A 1 105 ? -4.648 8.262 -20.958 1.00 95.25 105 THR A N 1
ATOM 827 C CA . THR A 1 105 ? -4.115 8.460 -19.605 1.00 95.25 105 THR A CA 1
ATOM 828 C C . THR A 1 105 ? -5.108 9.261 -18.781 1.00 95.25 105 THR A C 1
ATOM 830 O O . THR A 1 105 ? -5.632 10.271 -19.252 1.00 95.25 105 THR A O 1
ATOM 833 N N . TYR A 1 106 ? -5.391 8.813 -17.567 1.00 96.25 106 TYR A N 1
ATOM 834 C CA . TYR A 1 106 ? -6.378 9.439 -16.697 1.00 96.25 106 TYR A CA 1
ATOM 835 C C . TYR A 1 106 ? -6.039 9.159 -15.236 1.00 96.25 106 TYR A C 1
ATOM 837 O O . TYR A 1 106 ? -5.432 8.138 -14.913 1.00 96.25 106 TYR A O 1
ATOM 845 N N . ALA A 1 107 ? -6.458 10.067 -14.356 1.00 96.81 107 ALA A N 1
ATOM 846 C CA . ALA A 1 107 ? -6.434 9.808 -12.927 1.00 96.81 107 ALA A CA 1
ATOM 847 C C . ALA A 1 107 ? -7.487 8.747 -12.579 1.00 96.81 107 ALA A C 1
ATOM 849 O O . ALA A 1 107 ? -8.600 8.766 -13.112 1.00 96.81 107 ALA A O 1
ATOM 850 N N . ARG A 1 108 ? -7.140 7.831 -11.680 1.00 97.50 108 ARG A N 1
ATOM 851 C CA . ARG A 1 108 ? -7.998 6.731 -11.244 1.00 97.50 108 ARG A CA 1
ATOM 852 C C . ARG A 1 108 ? -7.986 6.659 -9.725 1.00 97.50 108 ARG A C 1
ATOM 854 O O . ARG A 1 108 ? -6.928 6.739 -9.110 1.00 97.50 108 ARG A O 1
ATOM 861 N N . THR A 1 109 ? -9.157 6.486 -9.124 1.00 98.06 109 THR A N 1
ATOM 862 C CA . THR A 1 109 ? -9.280 6.190 -7.696 1.00 98.06 109 THR A CA 1
ATOM 863 C C . THR A 1 109 ? -9.006 4.711 -7.432 1.00 98.06 109 THR A C 1
ATOM 865 O O . THR A 1 109 ? -9.393 3.842 -8.215 1.00 98.06 109 THR A O 1
ATOM 868 N N . ALA A 1 110 ? -8.350 4.416 -6.309 1.00 98.12 110 ALA A N 1
ATOM 869 C CA . ALA A 1 110 ? -8.208 3.042 -5.832 1.00 98.12 110 ALA A CA 1
ATOM 870 C C . ALA A 1 110 ? -9.584 2.375 -5.618 1.00 98.12 110 ALA A C 1
ATOM 872 O O . ALA A 1 110 ? -10.532 3.030 -5.184 1.00 98.12 110 ALA A O 1
ATOM 873 N N . SER A 1 111 ? -9.689 1.085 -5.938 1.00 98.38 111 SER A N 1
ATOM 874 C CA . SER A 1 111 ? -10.916 0.287 -5.808 1.00 98.38 111 SER A CA 1
ATOM 875 C C . SER A 1 111 ? -10.807 -0.680 -4.639 1.00 98.38 111 SER A C 1
ATOM 877 O O . SER A 1 111 ? -9.751 -1.281 -4.452 1.00 98.38 111 SER A O 1
ATOM 879 N N . GLU A 1 112 ? -11.891 -0.851 -3.886 1.00 98.12 112 GLU A N 1
ATOM 880 C CA . GLU A 1 112 ? -11.968 -1.819 -2.789 1.00 98.12 112 GLU A CA 1
ATOM 881 C C . GLU A 1 112 ? -11.837 -3.252 -3.308 1.00 98.12 112 GLU A C 1
ATOM 883 O O . GLU A 1 112 ? -12.566 -3.673 -4.206 1.00 98.12 112 GLU A O 1
ATOM 888 N N . PHE A 1 113 ? -10.887 -3.990 -2.738 1.00 97.62 113 PHE A N 1
ATOM 889 C CA . PHE A 1 113 ? -10.688 -5.416 -2.985 1.00 97.62 113 PHE A CA 1
ATOM 890 C C . PHE A 1 113 ? -11.390 -6.259 -1.922 1.00 97.62 113 PHE A C 1
ATOM 892 O O . PHE A 1 113 ? -12.093 -7.212 -2.248 1.00 97.62 113 PHE A O 1
ATOM 899 N N . GLY A 1 114 ? -11.211 -5.900 -0.651 1.00 97.88 114 GLY A N 1
ATOM 900 C CA . GLY A 1 114 ? -11.814 -6.609 0.472 1.00 97.88 114 GLY A CA 1
ATOM 901 C C . GLY A 1 114 ? -10.980 -6.525 1.743 1.00 97.88 114 GLY A C 1
ATOM 902 O O . GLY A 1 114 ? -9.947 -5.857 1.787 1.00 97.88 114 GLY A O 1
ATOM 903 N N . TYR A 1 115 ? -11.452 -7.211 2.776 1.00 98.56 115 TYR A N 1
ATOM 904 C CA . TYR A 1 115 ? -10.793 -7.300 4.074 1.00 98.56 115 TYR A CA 1
ATOM 905 C C . TYR A 1 115 ? -9.778 -8.451 4.119 1.00 98.56 115 TYR A C 1
ATOM 907 O O . TYR A 1 115 ? -10.031 -9.524 3.569 1.00 98.56 115 TYR A O 1
ATOM 915 N N . LEU A 1 116 ? -8.673 -8.250 4.840 1.00 98.50 116 LEU A N 1
ATOM 916 C CA . LEU A 1 116 ? -7.723 -9.291 5.219 1.00 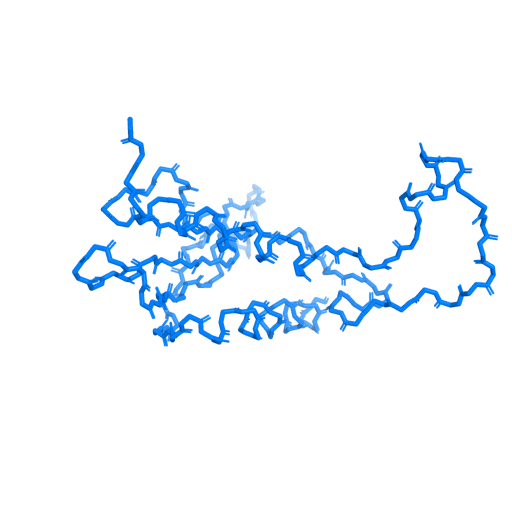98.50 116 LEU A CA 1
ATOM 917 C C . LEU A 1 116 ? -7.335 -9.206 6.712 1.00 98.50 116 LEU A C 1
ATOM 919 O O . LEU A 1 116 ? -7.056 -8.112 7.215 1.00 98.50 116 LEU A O 1
ATOM 923 N N . PRO A 1 117 ? -7.256 -10.351 7.414 1.00 98.38 117 PRO A N 1
ATOM 924 C CA . PRO A 1 117 ? -6.593 -10.457 8.713 1.00 98.38 117 PRO A CA 1
ATOM 925 C C . PRO A 1 117 ? -5.117 -10.046 8.659 1.00 98.38 117 PRO A C 1
ATOM 927 O O . PRO A 1 117 ? -4.455 -10.187 7.624 1.00 98.38 117 PRO A O 1
ATOM 930 N N . LEU A 1 118 ? -4.581 -9.575 9.788 1.00 97.56 118 LEU A N 1
ATOM 931 C CA . LEU A 1 118 ? -3.206 -9.071 9.885 1.00 97.56 118 LEU A CA 1
ATOM 932 C C . LEU A 1 118 ? -2.141 -10.060 9.395 1.00 97.56 118 LEU A C 1
ATOM 934 O O . LEU A 1 118 ? -1.190 -9.650 8.726 1.00 97.56 118 LEU A O 1
ATOM 938 N N . GLU A 1 119 ? -2.293 -11.351 9.685 1.00 97.88 119 GLU A N 1
ATOM 939 C CA . GLU A 1 119 ? -1.336 -12.397 9.314 1.00 97.88 119 GLU A CA 1
ATOM 940 C C . GLU A 1 119 ? -1.135 -12.540 7.799 1.00 97.88 119 GLU A C 1
ATOM 942 O O . GLU A 1 119 ? -0.094 -13.029 7.359 1.00 97.88 119 GLU A O 1
ATOM 947 N N . HIS A 1 120 ? -2.089 -12.075 6.991 1.00 98.31 120 HIS A N 1
ATOM 948 C CA . HIS A 1 120 ? -2.027 -12.156 5.534 1.00 98.31 120 HIS A CA 1
ATOM 949 C C . HIS A 1 120 ? -1.441 -10.903 4.871 1.00 98.31 120 HIS A C 1
ATOM 951 O O . HIS A 1 120 ? -1.226 -10.905 3.661 1.00 98.31 120 HIS A O 1
ATOM 957 N N . THR A 1 121 ? -1.125 -9.854 5.637 1.00 98.06 121 THR A N 1
ATOM 958 C CA . THR A 1 121 ? -0.729 -8.539 5.100 1.00 98.06 121 THR A CA 1
ATOM 959 C C . THR A 1 121 ? 0.469 -8.611 4.154 1.00 98.06 121 THR A C 1
ATOM 961 O O . THR A 1 121 ? 0.396 -8.102 3.038 1.00 98.06 121 THR A O 1
ATOM 964 N N . LEU A 1 122 ? 1.564 -9.266 4.559 1.00 97.50 122 LEU A N 1
ATOM 965 C CA . LEU A 1 122 ? 2.782 -9.328 3.738 1.00 97.50 122 LEU A CA 1
ATOM 966 C C . LEU A 1 122 ? 2.605 -10.210 2.499 1.00 97.50 122 LEU A C 1
ATOM 968 O O . LEU A 1 122 ? 3.056 -9.840 1.421 1.00 97.50 122 LEU A O 1
ATOM 972 N N . ALA A 1 123 ? 1.898 -11.334 2.639 1.00 96.75 123 ALA A N 1
ATOM 973 C CA . ALA A 1 123 ? 1.607 -12.226 1.519 1.00 96.75 123 ALA A CA 1
ATOM 974 C C . ALA A 1 123 ? 0.744 -11.529 0.455 1.00 96.75 123 ALA A C 1
ATOM 976 O O . ALA A 1 123 ? 0.989 -11.667 -0.740 1.00 96.75 123 ALA A O 1
ATOM 977 N N . VAL A 1 124 ? -0.243 -10.738 0.886 1.00 97.12 124 VAL A N 1
ATOM 978 C CA . VAL A 1 124 ? -1.079 -9.939 -0.017 1.00 97.12 124 VAL A CA 1
ATOM 979 C C . VAL A 1 124 ? -0.274 -8.805 -0.656 1.00 97.12 124 VAL A C 1
ATOM 981 O O . VAL A 1 124 ? -0.392 -8.596 -1.860 1.00 97.12 124 VAL A O 1
ATOM 984 N N . ALA A 1 125 ? 0.567 -8.103 0.112 1.00 95.88 125 ALA A N 1
ATOM 985 C CA . ALA A 1 125 ? 1.431 -7.047 -0.419 1.00 95.88 125 ALA A CA 1
ATOM 986 C C . ALA A 1 125 ? 2.363 -7.565 -1.527 1.00 95.88 125 ALA A C 1
ATOM 988 O O . ALA A 1 125 ? 2.504 -6.930 -2.570 1.00 95.88 125 ALA A O 1
ATOM 989 N N . GLU A 1 126 ? 2.958 -8.737 -1.310 1.00 94.06 126 GLU A N 1
ATOM 990 C CA . GLU A 1 126 ? 3.802 -9.422 -2.287 1.00 94.06 126 GLU A CA 1
ATOM 991 C C . GLU A 1 126 ? 3.013 -9.848 -3.528 1.00 94.06 126 GLU A C 1
ATOM 993 O O . GLU A 1 126 ? 3.441 -9.560 -4.640 1.00 94.06 126 GLU A O 1
ATOM 998 N N . ALA A 1 127 ? 1.834 -10.454 -3.355 1.00 92.88 127 ALA A N 1
ATOM 999 C CA . ALA A 1 127 ? 1.006 -10.904 -4.473 1.00 92.88 127 ALA A CA 1
ATOM 1000 C C . ALA A 1 127 ? 0.575 -9.750 -5.396 1.00 92.88 127 ALA A C 1
ATOM 1002 O O . ALA A 1 127 ? 0.623 -9.887 -6.616 1.00 92.88 127 ALA A O 1
ATOM 1003 N N . VAL A 1 128 ? 0.184 -8.603 -4.829 1.00 90.94 128 VAL A N 1
ATOM 1004 C CA . VAL A 1 128 ? -0.167 -7.411 -5.621 1.00 90.94 128 VAL A CA 1
ATOM 1005 C C . VAL A 1 128 ? 1.072 -6.826 -6.314 1.00 90.94 128 VAL A C 1
ATOM 1007 O O . VAL A 1 128 ? 0.983 -6.379 -7.458 1.00 90.94 128 VAL A O 1
ATOM 1010 N N . GLY A 1 129 ? 2.229 -6.840 -5.646 1.00 86.06 129 GLY A N 1
ATOM 1011 C CA . GLY A 1 129 ? 3.499 -6.395 -6.223 1.00 86.06 129 GLY A CA 1
ATOM 1012 C C . GLY A 1 129 ? 3.953 -7.253 -7.410 1.00 86.06 129 GLY A C 1
ATOM 1013 O O . GLY A 1 129 ? 4.263 -6.708 -8.467 1.00 86.06 129 GLY A O 1
ATOM 1014 N N . ASP A 1 130 ? 3.941 -8.580 -7.262 1.00 84.44 130 ASP A N 1
ATOM 1015 C CA . ASP A 1 130 ? 4.318 -9.546 -8.307 1.00 84.44 130 ASP A CA 1
ATOM 1016 C C . ASP A 1 130 ? 3.358 -9.488 -9.507 1.00 84.44 130 ASP A C 1
ATOM 1018 O O . ASP A 1 130 ? 3.800 -9.458 -10.655 1.00 84.44 130 ASP A O 1
ATOM 1022 N N . ASP A 1 131 ? 2.045 -9.380 -9.277 1.00 82.19 131 ASP A N 1
ATOM 1023 C CA . ASP A 1 131 ? 1.079 -9.222 -10.374 1.00 82.19 131 ASP A CA 1
ATOM 1024 C C . ASP A 1 131 ? 1.336 -7.928 -11.170 1.00 82.19 131 ASP A C 1
ATOM 1026 O O . ASP A 1 131 ? 1.384 -7.939 -12.401 1.00 82.19 131 ASP A O 1
ATOM 1030 N N . SER A 1 132 ? 1.630 -6.824 -10.473 1.00 78.75 132 SER A N 1
ATOM 1031 C CA . SER A 1 132 ? 2.036 -5.562 -11.104 1.00 78.75 132 SER A CA 1
ATOM 1032 C C . SER A 1 132 ? 3.339 -5.698 -11.906 1.00 78.75 132 SER A C 1
ATOM 1034 O O . SER A 1 132 ? 3.460 -5.116 -12.984 1.00 78.75 132 SER A O 1
ATOM 1036 N N . ALA A 1 133 ? 4.295 -6.503 -11.428 1.00 76.00 133 ALA A N 1
ATOM 1037 C CA . ALA A 1 133 ? 5.545 -6.790 -12.134 1.00 76.00 133 ALA A CA 1
ATOM 1038 C C . ALA A 1 133 ? 5.319 -7.523 -13.469 1.00 76.00 133 ALA A C 1
ATOM 1040 O O . ALA A 1 133 ? 6.043 -7.286 -14.433 1.00 76.00 133 ALA A O 1
ATOM 1041 N N . ARG A 1 134 ? 4.311 -8.403 -13.532 1.00 73.94 134 ARG A N 1
ATOM 1042 C CA . ARG A 1 134 ? 4.011 -9.250 -14.702 1.00 73.94 134 ARG A CA 1
ATOM 1043 C C . ARG A 1 134 ? 3.154 -8.574 -15.767 1.00 73.94 134 ARG A C 1
ATOM 1045 O O . ARG A 1 134 ? 3.161 -9.019 -16.912 1.00 73.94 134 ARG A O 1
ATOM 1052 N N . LEU A 1 135 ? 2.377 -7.561 -15.388 1.00 65.44 135 LEU A N 1
ATOM 1053 C CA . LEU A 1 135 ? 1.439 -6.871 -16.282 1.00 65.44 135 LEU A CA 1
ATOM 1054 C C . LEU A 1 135 ? 2.068 -5.720 -17.086 1.00 65.44 135 LEU A C 1
ATOM 1056 O O . LEU A 1 135 ? 1.387 -5.156 -17.947 1.00 65.44 135 LEU A O 1
ATOM 1060 N N . GLY A 1 136 ? 3.318 -5.347 -16.798 1.00 55.91 136 GLY A N 1
ATOM 1061 C CA . GLY A 1 136 ? 4.059 -4.310 -17.528 1.00 55.91 136 GLY A CA 1
ATOM 1062 C C . GLY A 1 136 ? 4.849 -4.833 -18.715 1.00 55.91 136 GLY A C 1
ATOM 1063 O O . GLY A 1 136 ? 4.967 -4.057 -19.690 1.00 55.91 136 GLY A O 1
#

Sequence (136 aa):
MESELHAEAYEWAKKISEHLLPRTRAYAEIWLDQEKVATTDEEPILGQTYLPRKFKTTVVIPPQNDIDLHANDMNFVAVAENGKLVGFNLLVGGGLSIEHGNKKTYARTASEFGYLPLEHTLAVAEAVGDDSARLG

Secondary structure (DSSP, 8-state):
---HHHHHHHHHHHHHHHHTS---SHHHHHHS-----------TTT-TT--SS---EEEE-TT--TT-GGGSSEEEEEEEETTEEEEEEEEE--B----TT-TT---B--EEEEEEEGGGHHHHHHHHHHHHHH--

Foldseek 3Di:
DDAPAVVVLVVLVVVLVVLPDFQDCVCCVVPVVDDDDPDPRDGPQQPPVGFPDDAFEEEAEPPDPPVVQLQGAWYFYFDDDPRHTFWTWIWGDHHQDDDPPDPVDHGGGTHTPGIDGPVCSNVVSSVSRNVSRVVD

InterPro domains:
  IPR006067 Nitrite/sulphite reductase 4Fe-4S domain [PF01077] (12-128)
  IPR045169 Nitrite and sulphite reductase 4Fe-4S domain containing protein [PTHR11493] (4-128)
  IPR045854 Nitrite and sulphite reductase 4Fe-4S domain-like superfamily [G3DSA:3.30.413.10] (1-131)
  IPR045854 Nitrite and sulphite reductase 4Fe-4S domain-like superfamily [SSF56014] (5-128)

pLDDT: mean 90.44, std 10.34, range [45.59, 98.75]